Protein AF-A0A7S1TCD0-F1 (afdb_monomer)

Foldseek 3Di:
DDPPQFFDKAKWKFKFAPPDDDDPVLVVLVCVLCVPPPFKHKDKAFQDPCQLVDDPPDQQHRRPGIMMMMMMGGHDPVVVVVSLVSVCVSRVVGGQATDCVRDDPSDDLCRNRHPNLVVVVVVCCVPPVQPPPDDPNDSDDNPPDPPD

Mean predicted aligned error: 7.05 Å

Radius of gyration: 17.71 Å; Cα contacts (8 Å, |Δi|>4): 191; chains: 1; bounding box: 54×30×52 Å

Sequence (148 aa):
GAASNSNAVRWASTVLSYPQFPSLSYFQNIIDLCSQGNVVVCNWRRIGYTIPKFGAESSFAFRSSSNIMYISVRNQAATIANTMATFYNTQKVFTTGAYINYASDYTNKSLYWGSSYSQLAALKEQLDPNNFFINPLTLIDGSKNVDV

Organism: NCBI:txid31354

Secondary structure (DSSP, 8-state):
-------EEEEEEEEE--SSPPPHHHHHHHHH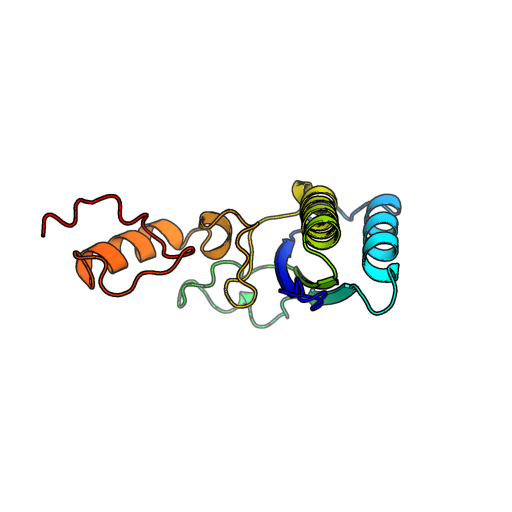HHTSGGGEEEEEEE--TTGGG--SSSS----SS-EEEEEEEEE-HHHHHHHHHHHHHHHTTTEEE--GGG--TTS-GGGGTGGGHHHHHHHHHHH-TT--S--TT-SS-S-S----

pLDDT: mean 83.69, std 14.04, range [36.06, 94.94]

Nearest PDB structures (foldseek):
  4co5-assembly1_A  TM=4.764E-01  e=1.727E-02  Azospirillum brasilense
  2xg8-assembly1_A-2  TM=4.678E-01  e=1.727E-02  Synechococcus elongatus PCC 7942 = FACHB-805
  3mhy-assembly1_C  TM=4.556E-01  e=6.159E-02  Azospirillum brasilense
  7p4v-assembly1_A  TM=4.274E-01  e=9.839E-02  Methanothermococcus thermolithotrophicus DSM 2095
  4mla-assembly1_A  TM=2.919E-01  e=2.871E-01  Zea mays

Structure (mmCIF, N/CA/C/O backbone):
data_AF-A0A7S1TCD0-F1
#
_entry.id   AF-A0A7S1TCD0-F1
#
loop_
_atom_site.group_PDB
_atom_site.id
_atom_si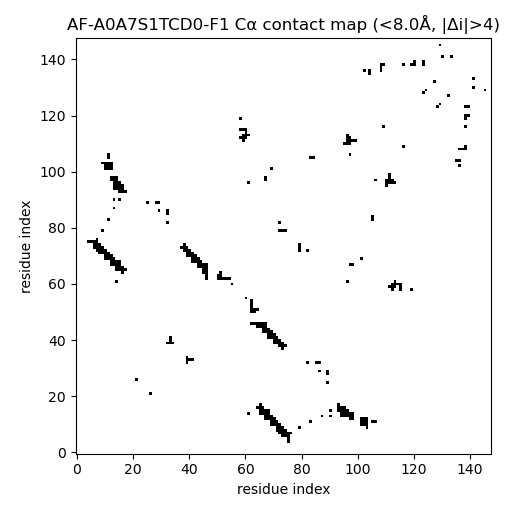te.type_symbol
_atom_site.label_atom_id
_atom_site.label_alt_id
_atom_site.label_comp_id
_atom_site.label_asym_id
_atom_site.label_entity_id
_atom_site.label_seq_id
_atom_site.pdbx_PDB_ins_code
_atom_site.Cartn_x
_atom_site.Cartn_y
_atom_site.Cartn_z
_atom_site.occupancy
_atom_site.B_iso_or_equiv
_atom_site.auth_seq_id
_atom_site.auth_comp_id
_atom_site.auth_asym_id
_atom_site.auth_atom_id
_atom_site.pdbx_PDB_model_num
ATOM 1 N N . GLY A 1 1 ? 32.478 -16.535 2.115 1.00 36.06 1 GLY A N 1
ATOM 2 C CA . GLY A 1 1 ? 31.261 -17.370 2.128 1.00 36.06 1 GLY A CA 1
ATOM 3 C C . GLY A 1 1 ? 30.250 -16.727 1.212 1.00 36.06 1 GLY A C 1
ATOM 4 O O . GLY A 1 1 ? 30.074 -15.523 1.318 1.00 36.06 1 GLY A O 1
ATOM 5 N N . ALA A 1 2 ? 29.707 -17.478 0.256 1.00 39.44 2 ALA A N 1
ATOM 6 C CA . ALA A 1 2 ? 28.903 -16.967 -0.852 1.00 39.44 2 ALA A CA 1
ATOM 7 C C . ALA A 1 2 ? 27.757 -16.055 -0.379 1.00 39.44 2 ALA A C 1
ATOM 9 O O . ALA A 1 2 ? 26.855 -16.504 0.326 1.00 39.44 2 ALA A O 1
ATOM 10 N N . ALA A 1 3 ? 27.784 -14.782 -0.787 1.00 45.00 3 ALA A N 1
ATOM 11 C CA . ALA A 1 3 ? 26.609 -13.926 -0.730 1.00 45.00 3 ALA A CA 1
ATOM 12 C C . ALA A 1 3 ? 25.550 -14.578 -1.621 1.00 45.00 3 ALA A C 1
ATOM 14 O O . ALA A 1 3 ? 25.739 -14.689 -2.834 1.00 45.00 3 ALA A O 1
ATOM 15 N N . SER A 1 4 ? 24.480 -15.103 -1.025 1.00 47.34 4 SER A N 1
ATOM 16 C CA . SER A 1 4 ? 23.419 -15.712 -1.812 1.00 47.34 4 SER A CA 1
ATOM 17 C C . SER A 1 4 ? 22.820 -14.625 -2.706 1.00 47.34 4 SER A C 1
ATOM 19 O O . SER A 1 4 ? 22.166 -13.709 -2.208 1.00 47.34 4 SER A O 1
ATOM 21 N N . ASN A 1 5 ? 23.025 -14.745 -4.016 1.00 50.94 5 ASN A N 1
ATOM 22 C CA . ASN A 1 5 ? 22.284 -14.053 -5.075 1.00 50.94 5 ASN A CA 1
ATOM 23 C C . ASN A 1 5 ? 20.823 -14.552 -5.118 1.00 50.94 5 ASN A C 1
ATOM 25 O O . ASN A 1 5 ? 20.291 -14.902 -6.170 1.00 50.94 5 ASN A O 1
ATOM 29 N N . SER A 1 6 ? 20.172 -14.681 -3.960 1.00 59.53 6 SER A N 1
ATOM 30 C CA . SER A 1 6 ? 18.781 -15.098 -3.894 1.00 59.53 6 SER A CA 1
ATOM 31 C C . SER A 1 6 ? 17.908 -13.886 -4.201 1.00 59.53 6 SER A C 1
ATOM 33 O O . SER A 1 6 ? 17.962 -12.860 -3.524 1.00 59.53 6 SER A O 1
ATOM 35 N N . ASN A 1 7 ? 17.118 -13.986 -5.271 1.00 77.81 7 ASN A N 1
ATOM 36 C CA . ASN A 1 7 ? 16.135 -12.962 -5.600 1.00 77.81 7 ASN A CA 1
ATOM 37 C C . ASN A 1 7 ? 15.118 -12.873 -4.456 1.00 77.81 7 ASN A C 1
ATOM 39 O O . ASN A 1 7 ? 14.310 -13.788 -4.264 1.00 77.81 7 ASN A O 1
ATOM 43 N N . ALA A 1 8 ? 15.159 -11.773 -3.707 1.00 85.12 8 ALA A N 1
ATOM 44 C CA . ALA A 1 8 ? 14.187 -11.490 -2.667 1.00 85.12 8 ALA A CA 1
ATOM 45 C C . ALA A 1 8 ? 12.832 -11.187 -3.310 1.00 85.12 8 ALA A C 1
ATOM 47 O O . ALA A 1 8 ? 12.769 -10.646 -4.411 1.00 85.12 8 ALA A O 1
ATOM 48 N N . VAL A 1 9 ? 11.746 -11.525 -2.616 1.00 89.50 9 VAL A N 1
ATOM 49 C CA . VAL A 1 9 ? 10.398 -11.089 -2.993 1.00 89.50 9 VAL A CA 1
ATOM 50 C C . VAL A 1 9 ? 9.951 -10.012 -2.015 1.00 89.50 9 VAL A C 1
ATOM 52 O O . VAL A 1 9 ? 10.094 -10.174 -0.798 1.00 89.50 9 VAL A O 1
ATOM 55 N N . ARG A 1 10 ? 9.422 -8.909 -2.540 1.00 92.06 10 ARG A N 1
ATOM 56 C CA . ARG A 1 10 ? 8.763 -7.862 -1.754 1.00 92.06 10 ARG A CA 1
ATOM 57 C C . ARG A 1 10 ? 7.400 -7.541 -2.332 1.00 92.06 10 ARG A C 1
ATOM 59 O O . ARG A 1 10 ? 7.193 -7.665 -3.537 1.00 92.06 10 ARG A O 1
ATOM 66 N N . TRP A 1 11 ? 6.503 -7.118 -1.453 1.00 92.75 11 TRP A N 1
ATOM 67 C CA . TRP A 1 11 ? 5.140 -6.729 -1.781 1.00 92.75 11 TRP A CA 1
ATOM 68 C C . TRP A 1 11 ? 4.935 -5.257 -1.444 1.00 92.75 11 TRP A C 1
ATOM 70 O O . TRP A 1 11 ? 5.592 -4.716 -0.551 1.00 92.75 11 TRP A O 1
ATOM 80 N N . ALA A 1 12 ? 4.033 -4.623 -2.177 1.00 92.06 12 ALA A N 1
ATOM 81 C CA . ALA A 1 12 ? 3.552 -3.282 -1.899 1.00 92.06 12 ALA A CA 1
ATOM 82 C C . ALA A 1 12 ? 2.113 -3.152 -2.381 1.00 92.06 12 ALA A C 1
ATOM 84 O O . ALA A 1 12 ? 1.700 -3.828 -3.327 1.00 92.06 12 ALA A O 1
ATOM 85 N N . SER A 1 13 ? 1.355 -2.262 -1.750 1.00 94.38 13 SER A N 1
ATOM 86 C CA . SER A 1 13 ? 0.018 -1.909 -2.210 1.00 94.38 13 SER A CA 1
ATOM 87 C C . SER A 1 13 ? -0.282 -0.436 -2.005 1.00 94.38 13 SER A C 1
ATOM 89 O O . SER A 1 13 ? 0.319 0.236 -1.169 1.00 94.38 13 SER A O 1
ATOM 91 N N . THR A 1 14 ? -1.248 0.051 -2.770 1.00 93.81 14 THR A N 1
ATOM 92 C CA . THR A 1 14 ? -1.886 1.341 -2.547 1.00 93.81 14 THR A CA 1
ATOM 93 C C . THR A 1 14 ? -3.374 1.236 -2.842 1.00 93.81 14 THR A C 1
ATOM 95 O O . THR A 1 14 ? -3.822 0.465 -3.698 1.00 93.81 14 THR A O 1
ATOM 98 N N . VAL A 1 15 ? -4.140 2.009 -2.086 1.00 93.50 15 VAL A N 1
ATOM 99 C CA . VAL A 1 15 ? -5.550 2.263 -2.320 1.00 93.50 15 VAL A CA 1
ATOM 10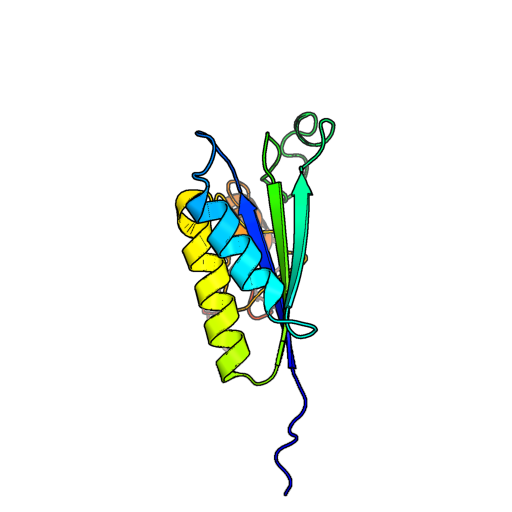0 C C . VAL A 1 15 ? -5.662 3.571 -3.088 1.00 93.50 15 VAL A C 1
ATOM 102 O O . VAL A 1 15 ? -5.254 4.628 -2.609 1.00 93.50 15 VAL A O 1
ATOM 105 N N . LEU A 1 16 ? -6.248 3.504 -4.274 1.00 92.44 16 LEU A N 1
ATOM 106 C CA . LEU A 1 16 ? -6.334 4.595 -5.230 1.00 92.44 16 LEU A CA 1
ATOM 107 C C . LEU A 1 16 ? -7.760 5.121 -5.304 1.00 92.44 16 LEU A C 1
ATOM 109 O O . LEU A 1 16 ? -8.706 4.340 -5.411 1.00 92.44 16 LEU A O 1
ATOM 113 N N . SER A 1 17 ? -7.903 6.440 -5.315 1.00 90.38 17 SER A N 1
ATOM 114 C CA . SER A 1 17 ? -9.150 7.122 -5.649 1.00 90.38 17 SER A CA 1
ATOM 115 C C . SER A 1 17 ? -8.904 8.082 -6.806 1.00 90.38 17 SER A C 1
ATOM 117 O O . SER A 1 17 ? -7.909 8.805 -6.824 1.00 90.38 17 SER A O 1
ATOM 119 N N . TYR A 1 18 ? -9.816 8.082 -7.775 1.00 87.94 18 TYR A N 1
ATOM 120 C CA . TYR A 1 18 ? -9.721 8.889 -8.988 1.00 87.94 18 TYR A CA 1
ATOM 121 C C . TYR A 1 18 ? -10.829 9.943 -8.990 1.00 87.94 18 TYR A C 1
ATOM 123 O O . TYR A 1 18 ? -11.873 9.721 -9.603 1.00 87.94 18 TYR A O 1
ATOM 131 N N . PRO A 1 19 ? -10.639 11.086 -8.300 1.00 85.00 19 PRO A N 1
ATOM 132 C CA . PRO A 1 19 ? -11.604 12.188 -8.352 1.00 85.00 19 PRO A CA 1
ATOM 133 C C . PRO A 1 19 ? -11.718 12.774 -9.768 1.00 85.00 19 PRO A C 1
ATOM 135 O O . PRO A 1 19 ? -12.754 13.309 -10.144 1.00 85.00 19 PRO A O 1
ATOM 138 N N . GLN A 1 20 ? -10.655 12.623 -10.559 1.00 86.25 20 GLN A N 1
ATOM 139 C CA . GLN A 1 20 ? -10.595 12.887 -11.988 1.00 86.25 20 GLN A CA 1
ATOM 140 C C . GLN A 1 20 ? -9.967 11.678 -12.682 1.00 86.25 20 GLN A C 1
ATOM 142 O O . GLN A 1 20 ? -9.113 11.001 -12.099 1.00 86.25 20 GLN A O 1
ATOM 147 N N . PHE A 1 21 ? -10.392 11.401 -13.914 1.00 87.00 21 PHE A N 1
ATOM 148 C CA . PHE A 1 21 ? -9.839 10.290 -14.682 1.00 87.00 21 PHE A CA 1
ATOM 149 C C . PHE A 1 21 ? -8.338 10.529 -14.937 1.00 87.00 21 PHE A C 1
ATOM 151 O O . PHE A 1 21 ? -7.980 11.626 -15.378 1.00 87.00 21 PHE A O 1
ATOM 158 N N . PRO A 1 22 ? -7.447 9.561 -14.652 1.00 90.81 22 PRO A N 1
ATOM 159 C CA . PRO A 1 22 ? -6.017 9.749 -14.871 1.00 90.81 22 PRO A CA 1
ATOM 160 C C . PRO A 1 22 ? -5.667 9.986 -16.341 1.00 90.81 22 PRO A C 1
ATOM 162 O O . PRO A 1 22 ? -6.352 9.514 -17.248 1.00 90.81 22 PRO A O 1
ATOM 165 N N . SER A 1 23 ? -4.559 10.686 -16.581 1.00 94.00 23 SER A N 1
ATOM 166 C CA . SER A 1 23 ? -4.046 10.896 -17.935 1.00 94.00 23 SER A CA 1
ATOM 167 C C . SER A 1 23 ? -3.601 9.582 -18.583 1.00 94.00 23 SER A C 1
ATOM 169 O O . SER A 1 23 ? -3.234 8.620 -17.907 1.00 94.00 23 SER A O 1
ATOM 171 N N . LEU A 1 24 ? -3.523 9.566 -19.916 1.00 94.94 24 LEU A N 1
ATOM 172 C CA . LEU A 1 24 ? -2.928 8.443 -20.646 1.00 94.94 24 LEU A CA 1
ATOM 173 C C . LEU A 1 24 ? -1.482 8.169 -20.196 1.00 94.94 24 LEU A C 1
ATOM 175 O O . LEU A 1 24 ? -1.100 7.016 -20.020 1.00 94.94 24 LEU A O 1
ATOM 179 N N . SER A 1 25 ? -0.699 9.222 -19.938 1.00 94.44 25 SER A N 1
ATOM 180 C CA . SER A 1 25 ? 0.681 9.097 -19.453 1.00 94.44 25 SER A CA 1
ATOM 181 C C . SER A 1 25 ? 0.781 8.398 -18.095 1.00 94.44 25 SER A C 1
ATOM 183 O O . SER A 1 25 ? 1.724 7.648 -17.865 1.00 94.44 25 SER A O 1
ATOM 185 N N . TYR A 1 26 ? -0.202 8.578 -17.208 1.00 93.19 26 TYR A N 1
ATOM 186 C CA . TYR A 1 26 ? -0.253 7.849 -15.943 1.00 93.19 26 TYR A CA 1
ATOM 187 C C . TYR A 1 26 ? -0.410 6.342 -16.170 1.00 93.19 26 TYR A C 1
ATOM 189 O O . TYR A 1 26 ? 0.332 5.551 -15.588 1.00 93.19 26 TYR A O 1
ATOM 197 N N . PHE A 1 27 ? -1.337 5.940 -17.045 1.00 92.31 27 PHE A N 1
ATOM 198 C CA . PHE A 1 27 ? -1.527 4.528 -17.373 1.00 92.31 27 PHE A CA 1
ATOM 199 C C . PHE A 1 27 ? -0.307 3.939 -18.082 1.00 92.31 27 PHE A C 1
ATOM 201 O O . PHE A 1 27 ? 0.078 2.817 -17.765 1.00 92.31 27 PHE A O 1
ATOM 208 N N . GLN A 1 28 ? 0.344 4.701 -18.967 1.00 94.56 28 GLN A N 1
ATOM 209 C CA . GLN A 1 28 ? 1.581 4.263 -19.611 1.00 94.56 28 GLN A CA 1
ATOM 210 C C . GLN A 1 28 ? 2.688 4.001 -18.582 1.00 94.56 28 GLN A C 1
ATOM 212 O O . GLN A 1 28 ? 3.277 2.928 -18.597 1.00 94.56 28 GLN A O 1
ATOM 217 N N . ASN A 1 29 ? 2.886 4.897 -17.610 1.00 93.19 29 ASN A N 1
ATOM 218 C CA . ASN A 1 29 ? 3.870 4.694 -16.540 1.00 93.19 29 ASN A CA 1
ATOM 219 C C . ASN A 1 29 ? 3.588 3.430 -15.706 1.00 93.19 29 ASN A C 1
ATOM 221 O O . ASN A 1 29 ? 4.517 2.770 -15.238 1.00 93.19 29 ASN A O 1
ATOM 225 N N . ILE A 1 30 ? 2.311 3.083 -15.503 1.00 92.38 30 ILE A N 1
ATOM 226 C CA . ILE A 1 30 ? 1.925 1.828 -14.844 1.00 92.38 30 ILE A CA 1
ATOM 227 C C . ILE A 1 30 ? 2.257 0.630 -15.735 1.00 92.38 30 ILE A C 1
ATOM 229 O O . ILE A 1 30 ? 2.845 -0.334 -15.253 1.00 92.38 30 ILE A O 1
ATOM 233 N N . ILE A 1 31 ? 1.912 0.682 -17.021 1.00 92.44 31 ILE A N 1
ATOM 234 C CA . ILE A 1 31 ? 2.219 -0.390 -17.974 1.00 92.44 31 ILE A CA 1
ATOM 235 C C . ILE A 1 31 ? 3.730 -0.619 -18.037 1.00 92.44 31 ILE A C 1
ATOM 237 O O . ILE A 1 31 ? 4.161 -1.764 -17.930 1.00 92.44 31 ILE A O 1
ATOM 241 N N . ASP A 1 32 ? 4.530 0.440 -18.119 1.00 92.50 32 ASP A N 1
ATOM 242 C CA . ASP A 1 32 ? 5.991 0.360 -18.192 1.00 92.50 32 ASP A CA 1
ATOM 243 C C . ASP A 1 32 ? 6.581 -0.272 -16.923 1.00 92.50 32 ASP A C 1
ATOM 245 O O . ASP A 1 32 ? 7.446 -1.147 -17.000 1.00 92.50 32 ASP A O 1
ATOM 249 N N . LEU A 1 33 ? 6.064 0.100 -15.745 1.00 91.44 33 LEU A N 1
ATOM 250 C CA . LEU A 1 33 ? 6.434 -0.520 -14.470 1.00 91.44 33 LEU A CA 1
ATOM 251 C C . LEU A 1 33 ? 6.118 -2.023 -14.453 1.00 91.44 33 LEU A C 1
ATOM 253 O O . LEU A 1 33 ? 6.936 -2.831 -14.015 1.00 91.44 33 LEU A O 1
ATOM 257 N N . CYS A 1 34 ? 4.930 -2.396 -14.922 1.00 90.19 34 CYS A N 1
ATOM 258 C CA . CYS A 1 34 ? 4.436 -3.770 -14.895 1.00 90.19 34 CYS A CA 1
ATOM 259 C C . CYS A 1 34 ? 5.000 -4.640 -16.027 1.00 90.19 34 CYS A C 1
ATOM 261 O O . CYS A 1 34 ? 4.905 -5.861 -15.960 1.00 90.19 34 CYS A O 1
ATOM 263 N N . SER A 1 35 ? 5.609 -4.027 -17.044 1.00 90.38 35 SER A N 1
ATOM 264 C CA . SER A 1 35 ? 6.187 -4.710 -18.206 1.00 90.38 35 SER A CA 1
ATOM 265 C C . SER A 1 35 ? 7.653 -5.103 -18.008 1.00 90.38 35 SER A C 1
ATOM 267 O O . SER A 1 35 ? 8.282 -5.605 -18.937 1.00 90.38 35 SER A O 1
ATOM 269 N N . GLN A 1 36 ? 8.209 -4.949 -16.800 1.00 83.88 36 GLN A N 1
ATOM 270 C CA . GLN A 1 36 ? 9.589 -5.333 -16.457 1.00 83.88 36 GLN A CA 1
ATOM 271 C C . GLN A 1 36 ? 9.819 -6.870 -16.404 1.00 83.88 36 GLN A C 1
ATOM 273 O O . GLN A 1 36 ? 10.678 -7.359 -15.670 1.00 83.88 36 GLN A O 1
ATOM 278 N N . GLY A 1 37 ? 9.071 -7.656 -17.188 1.00 69.31 37 GLY A N 1
ATOM 279 C CA . GLY A 1 37 ? 9.173 -9.116 -17.291 1.00 69.31 37 GLY A CA 1
ATOM 280 C C . GLY A 1 37 ? 8.725 -9.868 -16.031 1.00 69.31 37 GLY A C 1
ATOM 281 O O . GLY A 1 37 ? 7.970 -9.354 -15.213 1.00 69.31 37 GLY A O 1
ATOM 282 N N . ASN A 1 38 ? 9.239 -11.090 -15.830 1.00 68.69 38 ASN A N 1
ATOM 283 C CA . ASN A 1 38 ? 8.913 -11.972 -14.686 1.00 68.69 38 ASN A CA 1
ATOM 284 C C . ASN A 1 38 ? 9.386 -11.443 -13.310 1.00 68.69 38 ASN A C 1
ATOM 286 O O . ASN A 1 38 ? 9.328 -12.155 -12.305 1.00 68.69 38 ASN A O 1
ATOM 290 N N . VAL A 1 39 ? 9.903 -10.216 -13.272 1.00 82.94 39 VAL A N 1
ATOM 291 C CA . VAL A 1 39 ? 10.412 -9.537 -12.082 1.00 82.94 39 VAL A CA 1
ATOM 292 C C . VAL A 1 39 ? 9.287 -8.841 -11.326 1.00 82.94 39 VAL A C 1
ATOM 294 O O . VAL A 1 39 ? 9.330 -8.818 -10.099 1.00 82.94 39 VAL A O 1
ATOM 297 N N . VAL A 1 40 ? 8.299 -8.281 -12.031 1.00 89.31 40 VAL A N 1
ATOM 298 C CA . VAL A 1 40 ? 7.230 -7.469 -11.438 1.00 89.31 40 VAL A CA 1
ATOM 299 C C . VAL A 1 40 ? 5.883 -8.069 -11.803 1.00 89.31 40 VAL A C 1
ATOM 301 O O . VAL A 1 40 ? 5.556 -8.215 -12.975 1.00 89.31 40 VAL A O 1
ATOM 304 N N . VAL A 1 41 ? 5.072 -8.386 -10.798 1.00 90.94 41 VAL A N 1
ATOM 305 C CA . VAL A 1 41 ? 3.677 -8.781 -11.005 1.00 90.94 41 VAL A CA 1
ATOM 306 C C . VAL A 1 41 ? 2.788 -7.688 -10.452 1.00 90.94 41 VAL A C 1
ATOM 308 O O . VAL A 1 41 ? 2.743 -7.484 -9.242 1.00 90.94 41 VAL A O 1
ATOM 311 N N . CYS A 1 42 ? 2.049 -7.020 -11.330 1.00 92.50 42 CYS A N 1
ATOM 312 C CA . CYS A 1 42 ? 1.043 -6.041 -10.949 1.00 92.50 42 CYS A CA 1
ATOM 313 C C . CYS A 1 42 ? -0.353 -6.645 -10.957 1.00 92.50 42 CYS A C 1
ATOM 315 O O . CYS A 1 42 ? -0.720 -7.394 -11.858 1.00 92.50 42 CYS A O 1
ATOM 317 N N . ASN A 1 43 ? -1.161 -6.260 -9.978 1.00 91.88 43 ASN A N 1
ATOM 318 C CA . ASN A 1 43 ? -2.584 -6.540 -9.962 1.00 91.88 43 ASN A CA 1
ATOM 319 C C . ASN A 1 43 ? -3.343 -5.269 -9.623 1.00 91.88 43 ASN A C 1
ATOM 321 O O . ASN A 1 43 ? -3.004 -4.563 -8.675 1.00 91.88 43 ASN A O 1
ATOM 325 N N . TRP A 1 44 ? -4.414 -5.035 -10.367 1.00 91.50 44 TRP A N 1
ATOM 326 C CA . TRP A 1 44 ? -5.330 -3.935 -10.140 1.00 91.50 44 TRP A CA 1
ATOM 327 C C . TRP A 1 44 ? -6.710 -4.513 -9.877 1.00 91.50 44 TRP A C 1
ATOM 329 O O . TRP A 1 44 ? -7.278 -5.216 -10.712 1.00 91.50 44 TRP A O 1
ATOM 339 N N . ARG A 1 45 ? -7.262 -4.225 -8.700 1.00 89.06 45 ARG A N 1
ATOM 340 C CA . ARG A 1 45 ? -8.604 -4.652 -8.316 1.00 89.06 45 ARG A CA 1
ATOM 341 C C . ARG A 1 45 ? -9.471 -3.450 -8.013 1.00 89.06 45 ARG A C 1
ATOM 343 O O . ARG A 1 45 ? -9.126 -2.619 -7.180 1.00 89.06 45 ARG A O 1
ATOM 350 N N . ARG A 1 46 ? -10.637 -3.390 -8.642 1.00 86.88 46 ARG A N 1
ATOM 351 C CA . ARG A 1 46 ? -11.688 -2.475 -8.211 1.00 86.88 46 ARG A CA 1
ATOM 352 C C . ARG A 1 46 ? -12.294 -3.005 -6.915 1.00 86.88 46 ARG A C 1
ATOM 354 O O . ARG A 1 46 ? -12.672 -4.176 -6.855 1.00 86.88 46 ARG A O 1
ATOM 361 N N . ILE A 1 47 ? -12.414 -2.159 -5.896 1.00 81.12 47 ILE A N 1
ATOM 362 C CA . ILE A 1 47 ? -13.207 -2.492 -4.714 1.00 81.12 47 ILE A CA 1
ATOM 363 C C . ILE A 1 47 ? -14.678 -2.511 -5.159 1.00 81.12 47 ILE A C 1
ATOM 365 O O . ILE A 1 47 ? -15.227 -1.499 -5.595 1.00 81.12 47 ILE A O 1
ATOM 369 N N . GLY A 1 48 ? -15.273 -3.707 -5.178 1.00 68.94 48 GLY A N 1
ATOM 370 C CA . GLY A 1 48 ? -16.586 -3.956 -5.778 1.00 68.94 48 GLY A CA 1
ATOM 371 C C . GLY A 1 48 ? -17.745 -3.252 -5.064 1.00 68.94 48 GLY A C 1
ATOM 372 O O . GLY A 1 48 ? -17.618 -2.797 -3.932 1.00 68.94 48 GLY A O 1
ATOM 373 N N . TYR A 1 49 ? -18.912 -3.228 -5.715 1.00 68.50 49 TYR A N 1
ATOM 374 C CA . TYR A 1 49 ? -20.115 -2.481 -5.306 1.00 68.50 49 TYR A CA 1
ATOM 375 C C . TYR A 1 49 ? -20.705 -2.845 -3.932 1.00 68.50 49 TYR A C 1
ATOM 377 O O . TYR A 1 49 ? -21.529 -2.100 -3.404 1.00 68.50 49 TYR A O 1
ATOM 385 N N . THR A 1 50 ? -20.314 -3.979 -3.351 1.00 76.44 50 THR A N 1
ATOM 386 C CA . THR A 1 50 ? -20.786 -4.408 -2.026 1.00 76.44 50 THR A CA 1
ATOM 387 C C . THR A 1 50 ? -19.965 -3.796 -0.897 1.00 76.44 50 THR A C 1
ATOM 389 O O . THR A 1 50 ? -20.519 -3.521 0.159 1.00 76.44 50 THR A O 1
ATOM 392 N N . ILE A 1 51 ? -18.670 -3.535 -1.107 1.00 78.81 51 ILE A N 1
ATOM 393 C CA . ILE A 1 51 ? -17.802 -3.002 -0.047 1.00 78.81 51 ILE A CA 1
ATOM 394 C C . ILE A 1 51 ? -18.259 -1.622 0.462 1.00 78.81 51 ILE A C 1
ATOM 396 O O . ILE A 1 51 ? -18.274 -1.442 1.679 1.00 78.81 51 ILE A O 1
ATOM 400 N N . PRO A 1 52 ? -18.721 -0.688 -0.396 1.00 77.62 52 PRO A N 1
ATOM 401 C CA . PRO A 1 52 ? -19.283 0.583 0.057 1.00 77.62 52 PRO A CA 1
ATOM 402 C C . PRO A 1 52 ? -20.519 0.460 0.959 1.00 77.62 52 PRO A C 1
ATOM 404 O O . PRO A 1 52 ? -20.901 1.447 1.576 1.00 77.62 52 PRO A O 1
ATOM 407 N N . LYS A 1 53 ? -21.175 -0.710 1.008 1.00 80.81 53 LYS A N 1
ATOM 408 C CA . LYS A 1 53 ? -22.358 -0.943 1.852 1.00 80.81 53 LYS A CA 1
ATOM 409 C C . LYS A 1 53 ? -22.000 -1.275 3.301 1.00 80.81 53 LYS A C 1
ATOM 411 O O . LYS A 1 53 ? -22.883 -1.221 4.148 1.00 80.81 53 LYS A O 1
ATOM 416 N N . PHE A 1 54 ? -20.745 -1.634 3.575 1.00 79.94 54 PHE A N 1
ATOM 417 C CA . PHE A 1 54 ? -20.247 -1.805 4.938 1.00 79.94 54 PHE A CA 1
ATOM 418 C C . PHE A 1 54 ? -19.774 -0.451 5.468 1.00 79.94 54 PHE A C 1
ATOM 420 O O . PHE A 1 54 ? -19.030 0.262 4.788 1.00 79.94 54 PHE A O 1
ATOM 427 N N . GLY A 1 55 ? -20.203 -0.099 6.674 1.00 75.00 55 GLY A N 1
ATOM 428 C CA . GLY A 1 55 ? -19.701 1.048 7.412 1.00 75.00 55 GLY A CA 1
ATOM 429 C C . GLY A 1 55 ? -18.336 0.787 8.063 1.00 75.00 55 GLY A C 1
ATOM 430 O O . GLY A 1 55 ? -17.419 0.168 7.503 1.00 75.00 55 GLY A O 1
ATOM 431 N N . ALA A 1 56 ? -18.177 1.318 9.274 1.00 78.38 56 ALA A N 1
ATOM 432 C CA . ALA A 1 56 ? -16.940 1.251 10.049 1.00 78.38 56 ALA A CA 1
ATOM 433 C C . ALA A 1 56 ? -16.826 -0.029 10.905 1.00 78.38 56 ALA A C 1
ATOM 435 O O . ALA A 1 56 ? -16.180 -0.020 11.946 1.00 78.38 56 ALA A O 1
ATOM 436 N N . GLU A 1 57 ? -17.433 -1.146 10.493 1.00 83.00 57 GLU A N 1
ATOM 437 C CA . GLU A 1 57 ? -17.479 -2.377 11.302 1.00 83.00 57 GLU A CA 1
ATOM 438 C C . GLU A 1 57 ? -16.139 -3.138 11.342 1.00 83.00 57 GLU A C 1
ATOM 440 O O . GLU A 1 57 ? -16.027 -4.171 11.997 1.00 83.00 57 GLU A O 1
ATOM 445 N N . SER A 1 58 ? -15.109 -2.664 10.634 1.00 87.81 58 SER A N 1
ATOM 446 C CA . SER A 1 58 ? -13.768 -3.259 10.638 1.00 87.81 58 SER A CA 1
ATOM 447 C C . SER A 1 58 ? -12.680 -2.193 10.536 1.00 87.81 58 SER A C 1
ATOM 449 O O . SER A 1 58 ? -12.947 -1.081 10.090 1.00 87.81 58 SER A O 1
ATOM 451 N N . SER A 1 59 ? -11.433 -2.576 10.814 1.00 88.75 59 SER A N 1
ATOM 452 C CA . SER A 1 59 ? -10.241 -1.723 10.669 1.00 88.75 59 SER A CA 1
ATOM 453 C C . SER A 1 59 ? -9.933 -1.276 9.233 1.00 88.75 59 SER A C 1
ATOM 455 O O . SER A 1 59 ? -9.135 -0.362 9.036 1.00 88.75 59 SER A O 1
ATOM 457 N N . PHE A 1 60 ? -10.534 -1.907 8.220 1.00 89.44 60 PHE A N 1
ATOM 458 C CA . PHE A 1 60 ? -10.364 -1.507 6.827 1.00 89.44 60 PHE A CA 1
ATOM 459 C C . PHE A 1 60 ? -11.209 -0.267 6.500 1.00 89.44 60 PHE A C 1
ATOM 461 O O . PHE A 1 60 ? -12.411 -0.372 6.251 1.00 89.44 60 PHE A O 1
ATOM 468 N N . ALA A 1 61 ? -10.561 0.900 6.464 1.00 88.19 61 ALA A N 1
ATOM 469 C CA . ALA A 1 61 ? -11.216 2.199 6.285 1.00 88.19 61 ALA A CA 1
ATOM 470 C C . ALA A 1 61 ? -11.644 2.516 4.834 1.00 88.19 61 ALA A C 1
ATOM 472 O O . ALA A 1 61 ? -12.432 3.431 4.599 1.00 88.19 61 ALA A O 1
ATOM 473 N N . PHE A 1 62 ? -11.143 1.782 3.837 1.00 88.25 62 PHE A N 1
ATOM 474 C CA . PHE A 1 62 ? -11.271 2.162 2.425 1.00 88.25 62 PHE A CA 1
ATOM 475 C C . PHE A 1 62 ? -12.486 1.523 1.746 1.00 88.25 62 PHE A C 1
ATOM 477 O O . PHE A 1 62 ? -12.381 0.519 1.042 1.00 88.25 62 PHE A O 1
ATOM 484 N N . ARG A 1 63 ? -13.670 2.095 1.982 1.00 81.31 63 ARG A N 1
ATOM 485 C CA . ARG A 1 63 ? -14.948 1.489 1.571 1.00 81.31 63 ARG A CA 1
ATOM 486 C C . ARG A 1 63 ? -15.459 1.914 0.195 1.00 81.31 63 ARG A C 1
ATOM 488 O O . ARG A 1 63 ? -16.005 1.083 -0.527 1.00 81.31 63 ARG A O 1
ATOM 495 N N . SER A 1 64 ? -15.331 3.190 -0.164 1.00 74.56 64 SER A N 1
ATOM 496 C CA . SER A 1 64 ? -16.001 3.788 -1.326 1.00 74.56 64 SER A CA 1
ATOM 497 C C . SER A 1 64 ? -15.069 3.963 -2.526 1.00 74.56 64 SER A C 1
ATOM 499 O O . SER A 1 64 ? -13.947 4.422 -2.373 1.00 74.56 64 SER A O 1
ATOM 501 N N . SER A 1 65 ? -15.555 3.611 -3.727 1.00 64.69 65 SER A N 1
ATOM 502 C CA . SER A 1 65 ? -14.990 3.925 -5.061 1.00 64.69 65 SER A CA 1
ATOM 503 C C . SER A 1 65 ? -13.468 3.826 -5.234 1.00 64.69 65 SER A C 1
ATOM 505 O O . SER A 1 65 ? -12.893 4.469 -6.112 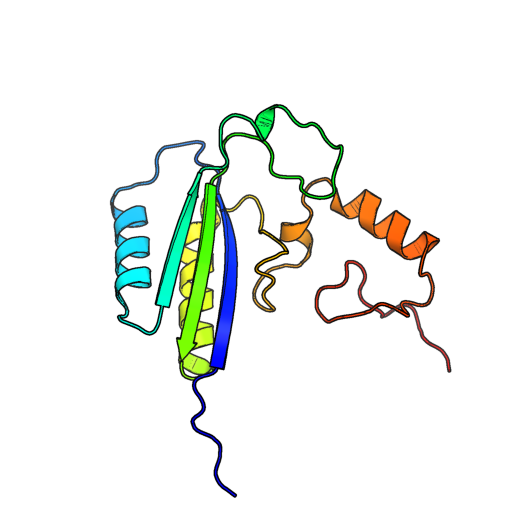1.00 64.69 65 SER A O 1
ATOM 507 N N . SER A 1 66 ? -12.818 2.991 -4.434 1.00 72.19 66 SER A N 1
ATOM 508 C CA . SER A 1 66 ? -11.377 2.833 -4.455 1.00 72.19 66 SER A CA 1
ATOM 509 C C . SER A 1 66 ? -10.958 1.658 -5.331 1.00 72.19 66 SER A C 1
ATOM 511 O O . SER A 1 66 ? -11.689 0.690 -5.555 1.00 72.19 66 SER A O 1
ATOM 513 N N . ASN A 1 67 ? -9.736 1.733 -5.826 1.00 89.69 67 ASN A N 1
ATOM 514 C CA . ASN A 1 67 ? -9.041 0.613 -6.428 1.00 89.69 67 ASN A CA 1
ATOM 515 C C . ASN A 1 67 ? -7.914 0.196 -5.495 1.00 89.69 67 ASN A C 1
ATOM 517 O O . ASN A 1 67 ? -7.326 1.037 -4.830 1.00 89.69 67 ASN A O 1
ATOM 521 N N . ILE A 1 68 ? -7.599 -1.088 -5.449 1.00 91.69 68 ILE A N 1
ATOM 522 C CA . ILE A 1 68 ? -6.383 -1.580 -4.816 1.00 91.69 68 ILE A CA 1
ATOM 523 C C . ILE A 1 68 ? -5.458 -1.992 -5.944 1.00 91.69 68 ILE A C 1
ATOM 525 O O . ILE A 1 68 ? -5.773 -2.917 -6.697 1.00 91.69 68 ILE A O 1
ATOM 529 N N . MET A 1 69 ? -4.319 -1.321 -6.042 1.00 93.75 69 MET A N 1
ATOM 530 C CA . MET A 1 69 ? -3.207 -1.815 -6.835 1.00 93.75 69 MET A CA 1
ATOM 531 C C . MET A 1 69 ? -2.187 -2.430 -5.887 1.00 93.75 69 MET A C 1
ATOM 533 O O . MET A 1 69 ? -1.826 -1.827 -4.876 1.00 93.75 69 MET A O 1
ATOM 537 N N . TYR A 1 70 ? -1.727 -3.635 -6.197 1.00 93.44 70 TYR A N 1
ATOM 538 C CA . TYR A 1 70 ? -0.619 -4.258 -5.488 1.00 93.44 70 TYR A CA 1
ATOM 539 C C . TYR A 1 70 ? 0.388 -4.826 -6.471 1.00 93.44 70 TYR A C 1
ATOM 541 O O . TYR A 1 70 ? 0.035 -5.253 -7.574 1.00 93.44 70 TYR A O 1
ATOM 549 N N . ILE A 1 71 ? 1.646 -4.824 -6.047 1.00 93.94 71 ILE A N 1
ATOM 550 C CA . ILE A 1 71 ? 2.750 -5.390 -6.806 1.00 93.94 71 ILE A CA 1
ATOM 551 C C . ILE A 1 71 ? 3.517 -6.402 -5.969 1.00 93.94 71 ILE A C 1
ATOM 553 O O . ILE A 1 71 ? 3.611 -6.271 -4.745 1.00 93.94 71 ILE A O 1
ATOM 557 N N . SER A 1 72 ? 4.098 -7.389 -6.641 1.00 93.12 72 SER A N 1
ATOM 558 C CA . SER A 1 72 ? 5.228 -8.145 -6.115 1.00 93.12 72 SER A CA 1
ATOM 559 C C . SER A 1 72 ? 6.441 -7.950 -7.006 1.00 93.12 72 SER A C 1
ATOM 561 O O . SER A 1 72 ? 6.324 -7.912 -8.229 1.00 93.12 72 SER A O 1
ATOM 563 N N . VAL A 1 73 ? 7.607 -7.804 -6.381 1.00 92.94 73 VAL A N 1
ATOM 564 C CA . VAL A 1 73 ? 8.883 -7.630 -7.075 1.00 92.94 73 VAL A CA 1
ATOM 565 C C . VAL A 1 73 ? 9.830 -8.726 -6.619 1.00 92.94 73 VAL A C 1
ATOM 567 O O . VAL A 1 73 ? 10.078 -8.859 -5.419 1.00 92.94 73 VAL A O 1
ATOM 570 N N . ARG A 1 74 ? 10.351 -9.509 -7.566 1.00 91.94 74 ARG A N 1
ATOM 571 C CA . ARG A 1 74 ? 11.343 -10.564 -7.343 1.00 91.94 74 ARG A CA 1
ATOM 572 C C . ARG A 1 74 ? 12.671 -10.172 -7.990 1.00 91.94 74 ARG A C 1
ATOM 574 O O . ARG A 1 74 ? 12.852 -10.397 -9.183 1.00 91.94 74 ARG A O 1
ATOM 581 N N . ASN A 1 75 ? 13.595 -9.591 -7.223 1.00 90.88 75 ASN A N 1
ATOM 582 C CA . ASN A 1 75 ? 14.896 -9.148 -7.744 1.00 90.88 75 ASN A CA 1
ATOM 583 C C . ASN A 1 75 ? 15.957 -8.974 -6.634 1.00 90.88 75 ASN A C 1
ATOM 585 O O . ASN A 1 75 ? 15.738 -9.328 -5.475 1.00 90.88 75 ASN A O 1
ATOM 589 N N . GLN A 1 76 ? 17.110 -8.409 -6.990 1.00 90.19 76 GLN A N 1
ATOM 590 C CA . GLN A 1 76 ? 18.107 -7.873 -6.073 1.00 90.19 76 GLN A CA 1
ATOM 591 C C . GLN A 1 76 ? 17.571 -6.643 -5.325 1.00 90.19 76 GLN A C 1
ATOM 593 O O . GLN A 1 76 ? 16.721 -5.904 -5.827 1.00 90.19 76 GLN A O 1
ATOM 598 N N . ALA A 1 77 ? 18.106 -6.399 -4.126 1.00 87.94 77 ALA A N 1
ATOM 599 C CA . ALA A 1 77 ? 17.618 -5.366 -3.212 1.00 87.94 77 ALA A CA 1
ATOM 600 C C . ALA A 1 77 ? 17.586 -3.953 -3.825 1.00 87.94 77 ALA A C 1
ATOM 602 O O . ALA A 1 77 ? 16.605 -3.236 -3.643 1.00 87.94 77 ALA A O 1
ATOM 603 N N . ALA A 1 78 ? 18.615 -3.568 -4.588 1.00 88.75 78 ALA A N 1
ATOM 604 C CA . ALA A 1 78 ? 18.676 -2.252 -5.229 1.00 88.75 78 ALA A CA 1
ATOM 605 C C . ALA A 1 78 ? 17.557 -2.064 -6.268 1.00 88.75 78 ALA A C 1
ATOM 607 O O . ALA A 1 78 ? 16.872 -1.043 -6.273 1.00 88.75 78 ALA A O 1
ATOM 608 N N . THR A 1 79 ? 17.320 -3.075 -7.109 1.00 89.56 79 THR A N 1
ATOM 609 C CA . THR A 1 79 ? 16.232 -3.044 -8.092 1.00 89.56 79 THR A CA 1
ATOM 610 C C . THR A 1 79 ? 14.875 -3.018 -7.407 1.00 89.56 79 THR A C 1
ATOM 612 O O . THR A 1 79 ? 14.033 -2.216 -7.786 1.00 89.56 79 THR A O 1
ATOM 615 N N . ILE A 1 80 ? 14.678 -3.821 -6.356 1.00 90.94 80 ILE A N 1
ATOM 616 C CA . ILE A 1 80 ? 13.451 -3.786 -5.552 1.00 90.94 80 ILE A CA 1
ATOM 617 C C . ILE A 1 80 ? 13.193 -2.378 -5.019 1.00 90.94 80 ILE A C 1
ATOM 619 O O . ILE A 1 80 ? 12.097 -1.859 -5.211 1.00 90.94 80 ILE A O 1
ATOM 623 N N . ALA A 1 81 ? 14.183 -1.750 -4.381 1.00 90.31 81 ALA A N 1
ATOM 624 C CA . ALA A 1 81 ? 14.025 -0.416 -3.810 1.00 90.31 81 ALA A CA 1
ATOM 625 C C . ALA A 1 81 ? 13.621 0.614 -4.878 1.00 90.31 81 ALA A C 1
ATOM 627 O O . ALA A 1 81 ? 12.676 1.376 -4.670 1.00 90.31 81 ALA A O 1
ATOM 628 N N . ASN A 1 82 ? 14.269 0.578 -6.047 1.00 91.56 82 ASN A N 1
ATOM 629 C CA . ASN A 1 82 ? 13.939 1.455 -7.168 1.00 91.56 82 ASN A CA 1
ATOM 630 C C . ASN A 1 82 ? 12.522 1.197 -7.699 1.00 91.56 82 ASN A C 1
ATOM 632 O O . ASN A 1 82 ? 11.746 2.138 -7.844 1.00 91.56 82 ASN A O 1
ATOM 636 N N . THR A 1 83 ? 12.145 -0.064 -7.929 1.00 92.25 83 THR A N 1
ATOM 637 C CA . THR A 1 83 ? 10.804 -0.433 -8.406 1.00 92.25 83 THR A CA 1
ATOM 638 C C . THR A 1 83 ? 9.718 -0.022 -7.408 1.00 92.25 83 THR A C 1
ATOM 640 O O . THR A 1 83 ? 8.689 0.513 -7.819 1.00 92.25 83 THR A O 1
ATOM 643 N N . MET A 1 84 ? 9.944 -0.207 -6.102 1.00 92.31 84 MET A N 1
ATOM 644 C CA . MET A 1 84 ? 9.008 0.229 -5.059 1.00 92.31 84 MET A CA 1
ATOM 645 C C . MET A 1 84 ? 8.876 1.755 -5.025 1.00 92.31 84 MET A C 1
ATOM 647 O O . MET A 1 84 ? 7.761 2.273 -4.959 1.00 92.31 84 MET A O 1
ATOM 651 N N . ALA A 1 85 ? 9.986 2.489 -5.134 1.00 91.81 85 ALA A N 1
ATOM 652 C CA . ALA A 1 85 ? 9.956 3.946 -5.211 1.00 91.81 85 ALA A CA 1
ATOM 653 C C . ALA A 1 85 ? 9.174 4.431 -6.443 1.00 91.81 85 ALA A C 1
ATOM 655 O O . ALA A 1 85 ? 8.311 5.302 -6.318 1.00 91.81 85 ALA A O 1
ATOM 656 N N . THR A 1 86 ? 9.407 3.836 -7.618 1.00 92.44 86 THR A N 1
ATOM 657 C CA . THR A 1 86 ? 8.645 4.135 -8.839 1.00 92.44 86 THR A CA 1
ATOM 658 C C . THR A 1 86 ? 7.161 3.831 -8.657 1.00 92.44 86 THR A C 1
ATOM 660 O O . THR A 1 86 ? 6.330 4.673 -8.987 1.00 92.44 86 THR A O 1
ATOM 663 N N . PHE A 1 87 ? 6.811 2.677 -8.080 1.00 93.75 87 PHE A N 1
ATOM 664 C CA . PHE A 1 87 ? 5.426 2.301 -7.795 1.00 93.75 87 PHE A CA 1
ATOM 665 C C . PHE A 1 87 ? 4.700 3.368 -6.970 1.00 93.75 87 PHE A C 1
ATOM 667 O O . PHE A 1 87 ? 3.641 3.847 -7.388 1.00 93.75 87 PHE A O 1
ATOM 674 N N . TYR A 1 88 ? 5.270 3.786 -5.837 1.00 92.19 88 TYR A N 1
ATOM 675 C CA . TYR A 1 88 ? 4.638 4.800 -4.992 1.00 92.19 88 TYR A CA 1
ATOM 676 C C . TYR A 1 88 ? 4.606 6.177 -5.654 1.00 92.19 88 TYR A C 1
ATOM 678 O O . TYR A 1 88 ? 3.580 6.853 -5.589 1.00 92.19 88 TYR A O 1
ATOM 686 N N . ASN A 1 89 ? 5.686 6.588 -6.324 1.00 91.88 89 ASN A N 1
ATOM 687 C CA . ASN A 1 89 ? 5.762 7.900 -6.966 1.00 91.88 89 ASN A CA 1
ATOM 688 C C . ASN A 1 89 ? 4.757 8.043 -8.112 1.00 91.88 89 ASN A C 1
ATOM 690 O O . ASN A 1 89 ? 4.056 9.053 -8.165 1.00 91.88 89 ASN A O 1
ATOM 694 N N . THR A 1 90 ? 4.619 7.027 -8.971 1.00 92.06 90 THR A N 1
ATOM 695 C CA . THR A 1 90 ? 3.647 7.033 -10.077 1.00 92.06 90 THR A CA 1
ATOM 696 C C . THR A 1 90 ? 2.218 7.224 -9.569 1.00 92.06 90 THR A C 1
ATOM 698 O O . THR A 1 90 ? 1.413 7.897 -10.205 1.00 92.06 90 THR A O 1
ATOM 701 N N . GLN A 1 91 ? 1.894 6.666 -8.401 1.00 91.50 91 GLN A N 1
ATOM 702 C CA . GLN A 1 91 ? 0.533 6.645 -7.863 1.00 91.50 91 GLN A CA 1
ATOM 703 C C . GLN A 1 91 ? 0.239 7.729 -6.826 1.00 91.50 91 GLN A C 1
ATOM 705 O O . GLN A 1 91 ? -0.922 7.919 -6.468 1.00 91.50 91 GLN A O 1
ATOM 710 N N . LYS A 1 92 ? 1.260 8.460 -6.366 1.00 91.25 92 LYS A N 1
ATOM 711 C CA . LYS A 1 92 ? 1.207 9.366 -5.209 1.00 91.25 92 LYS A CA 1
ATOM 712 C C . LYS A 1 92 ? -0.005 10.297 -5.194 1.00 91.25 92 LYS A C 1
ATOM 714 O O . LYS A 1 92 ? -0.621 10.455 -4.149 1.00 91.25 92 LYS A O 1
ATOM 719 N N . VAL A 1 93 ? -0.352 10.888 -6.337 1.00 91.44 93 VAL A N 1
ATOM 720 C CA . VAL A 1 93 ? -1.446 11.871 -6.450 1.00 91.44 93 VAL A CA 1
ATOM 721 C C . VAL A 1 93 ? -2.847 11.265 -6.304 1.00 91.44 93 VAL A C 1
ATOM 723 O O . VAL A 1 93 ? -3.793 11.993 -6.027 1.00 91.44 93 VAL A O 1
ATOM 726 N N . PHE A 1 94 ? -2.981 9.949 -6.475 1.00 92.25 94 PHE A N 1
ATOM 727 C CA . PHE A 1 94 ? -4.245 9.215 -6.349 1.00 92.25 94 PHE A CA 1
ATOM 728 C C . PHE A 1 94 ? -4.280 8.302 -5.119 1.00 92.25 94 PHE A C 1
ATOM 730 O O . PHE A 1 94 ? -5.326 7.735 -4.802 1.00 92.25 94 PHE A O 1
ATOM 737 N N . THR A 1 95 ? -3.150 8.139 -4.428 1.00 92.31 95 THR A N 1
ATOM 738 C CA . THR A 1 95 ? -3.048 7.331 -3.213 1.00 92.31 95 THR A CA 1
ATOM 739 C C . THR A 1 95 ? -3.870 7.956 -2.092 1.00 92.31 95 THR A C 1
ATOM 741 O O . THR A 1 95 ? -3.647 9.089 -1.679 1.00 92.31 95 THR A O 1
ATOM 744 N N . THR A 1 96 ? -4.792 7.164 -1.562 1.00 91.62 96 THR A N 1
ATOM 745 C CA . THR A 1 96 ? -5.622 7.483 -0.392 1.00 91.62 96 THR A CA 1
ATOM 746 C C . THR A 1 96 ? -5.300 6.595 0.807 1.00 91.62 96 THR A C 1
ATOM 748 O O . THR A 1 96 ? -5.691 6.913 1.926 1.00 91.62 96 THR A O 1
ATOM 751 N N . GLY A 1 97 ? -4.559 5.506 0.592 1.00 92.88 97 GLY A N 1
ATOM 752 C CA . GLY A 1 97 ? -4.177 4.563 1.633 1.00 92.88 97 GLY A CA 1
ATOM 753 C C . GLY A 1 97 ? -3.378 3.386 1.094 1.00 92.88 97 GLY A C 1
ATOM 754 O O . GLY A 1 97 ? -2.877 3.423 -0.027 1.00 92.88 97 GLY A O 1
ATOM 755 N N . ALA A 1 98 ? -3.282 2.324 1.882 1.00 92.88 98 ALA A N 1
ATOM 756 C CA . ALA A 1 98 ? -2.643 1.065 1.523 1.00 92.88 98 ALA A CA 1
ATOM 757 C C . ALA A 1 98 ? -3.393 -0.114 2.152 1.00 92.88 98 ALA A C 1
ATOM 759 O O . ALA A 1 98 ? -4.184 0.059 3.078 1.00 92.88 98 ALA A O 1
ATOM 760 N N . TYR A 1 99 ? -3.156 -1.329 1.658 1.00 91.88 99 TYR A N 1
ATOM 761 C CA . TYR A 1 99 ? -3.818 -2.525 2.169 1.00 91.88 99 TYR A CA 1
ATOM 762 C C . TYR A 1 99 ? -2.853 -3.376 2.999 1.00 91.88 99 TYR A C 1
ATOM 764 O O . TYR A 1 99 ? -1.868 -3.899 2.480 1.00 91.88 99 TYR A O 1
ATOM 772 N N . ILE A 1 100 ? -3.148 -3.527 4.295 1.00 91.19 100 ILE A N 1
ATOM 773 C CA . ILE A 1 100 ? -2.229 -4.134 5.275 1.00 91.19 100 ILE A CA 1
ATOM 774 C C . ILE A 1 100 ? -1.836 -5.581 4.945 1.00 91.19 100 ILE A C 1
ATOM 776 O O . ILE A 1 100 ? -0.731 -6.003 5.261 1.00 91.19 100 ILE A O 1
ATOM 780 N N . ASN A 1 101 ? -2.687 -6.332 4.240 1.00 90.12 101 ASN A N 1
ATOM 781 C CA . ASN A 1 101 ? -2.371 -7.70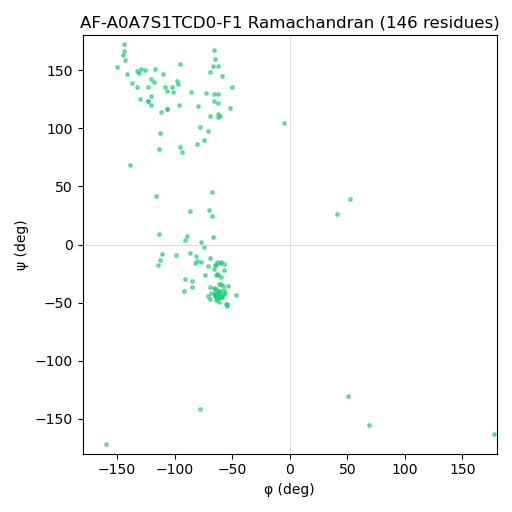7 3.836 1.00 90.12 101 ASN A CA 1
ATOM 782 C C . ASN A 1 101 ? -1.255 -7.792 2.774 1.00 90.12 101 ASN A C 1
ATOM 784 O O . ASN A 1 101 ? -0.728 -8.874 2.533 1.00 90.12 101 ASN A O 1
ATOM 788 N N . TYR A 1 102 ? -0.874 -6.663 2.170 1.00 90.12 102 TYR A N 1
ATOM 789 C CA . TYR A 1 102 ? 0.320 -6.512 1.330 1.00 90.12 102 TYR A CA 1
ATOM 790 C C . TYR A 1 102 ? 1.298 -5.522 1.967 1.00 90.12 102 TYR A C 1
ATOM 792 O O . TYR A 1 102 ? 1.846 -4.645 1.296 1.00 90.12 102 TYR A O 1
ATOM 800 N N . ALA A 1 103 ? 1.450 -5.647 3.284 1.00 87.50 103 ALA A N 1
ATOM 801 C CA . ALA A 1 103 ? 2.330 -4.841 4.100 1.00 87.50 103 ALA A CA 1
ATOM 802 C C . ALA A 1 103 ? 3.753 -4.773 3.520 1.00 87.50 103 ALA A C 1
ATOM 804 O O . ALA A 1 103 ? 4.341 -5.774 3.106 1.00 87.50 103 ALA A O 1
ATOM 805 N N . SER A 1 104 ? 4.295 -3.565 3.530 1.00 87.44 104 SER A N 1
ATOM 806 C CA . SER A 1 104 ? 5.600 -3.188 3.014 1.00 87.44 104 SER A CA 1
ATOM 807 C C . SER A 1 104 ? 6.279 -2.249 4.004 1.00 87.44 104 SER A C 1
ATOM 809 O O . SER A 1 104 ? 5.646 -1.333 4.532 1.00 87.44 104 SER A O 1
ATOM 811 N N . ASP A 1 105 ? 7.577 -2.451 4.200 1.00 84.19 105 ASP A N 1
ATOM 812 C CA . ASP A 1 105 ? 8.497 -1.543 4.889 1.00 84.19 105 ASP A CA 1
ATOM 813 C C . ASP A 1 105 ? 8.667 -0.202 4.152 1.00 84.19 105 ASP A C 1
ATOM 815 O O . ASP A 1 105 ? 9.070 0.792 4.749 1.00 84.19 105 ASP A O 1
ATOM 819 N N . TYR A 1 106 ? 8.286 -0.149 2.874 1.00 82.25 106 TYR A N 1
ATOM 820 C CA . TYR A 1 106 ? 8.296 1.062 2.053 1.00 82.25 106 TYR A CA 1
ATOM 821 C C . TYR A 1 106 ? 7.016 1.911 2.174 1.00 82.25 106 TYR A C 1
ATOM 823 O O . TYR A 1 106 ? 6.955 3.006 1.613 1.00 82.25 106 TYR A O 1
ATOM 831 N N . THR A 1 107 ? 5.973 1.430 2.860 1.00 84.56 107 THR A N 1
ATOM 832 C CA . THR A 1 107 ? 4.722 2.183 3.050 1.00 84.56 107 THR A CA 1
ATOM 833 C C . THR A 1 107 ? 4.714 2.883 4.402 1.00 84.56 107 THR A C 1
ATOM 835 O O . THR A 1 107 ? 5.021 2.278 5.427 1.00 84.56 107 THR A O 1
ATOM 838 N N . ASN A 1 108 ? 4.249 4.133 4.442 1.00 82.38 108 ASN A N 1
ATOM 839 C CA . ASN A 1 108 ? 3.934 4.778 5.713 1.00 82.38 108 ASN A CA 1
ATOM 840 C C . ASN A 1 108 ? 2.811 4.006 6.435 1.00 82.38 108 ASN A C 1
ATOM 842 O O . ASN A 1 108 ? 1.715 3.862 5.894 1.00 82.38 108 ASN A O 1
ATOM 846 N N . LYS A 1 109 ? 3.076 3.536 7.662 1.00 81.44 109 LYS A N 1
ATOM 847 C CA . LYS A 1 109 ? 2.164 2.689 8.450 1.00 81.44 109 LYS A CA 1
ATOM 848 C C . LYS A 1 109 ? 0.763 3.284 8.606 1.00 81.44 109 LYS A C 1
ATOM 850 O O . LYS A 1 109 ? -0.217 2.541 8.606 1.00 81.44 109 LYS A O 1
ATOM 855 N N . SER A 1 110 ? 0.645 4.608 8.724 1.00 82.06 110 SER A N 1
ATOM 856 C CA . SER A 1 110 ? -0.654 5.268 8.907 1.00 82.06 110 SER A CA 1
ATOM 857 C C . SER A 1 110 ? -1.586 5.083 7.703 1.00 82.06 110 SER A C 1
ATOM 859 O O . SER A 1 110 ? -2.807 5.044 7.866 1.00 82.06 110 SER A O 1
ATOM 861 N N . LEU A 1 111 ? -1.027 4.871 6.504 1.00 88.81 111 LEU A N 1
ATOM 862 C CA . LEU A 1 111 ? -1.794 4.660 5.275 1.00 88.81 111 LEU A CA 1
ATOM 863 C C . LEU A 1 111 ? -2.600 3.361 5.28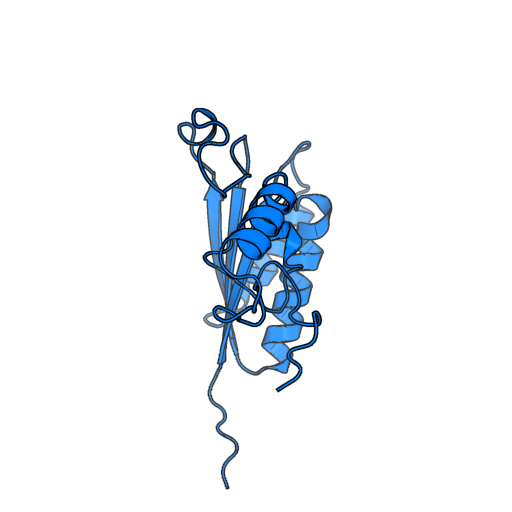7 1.00 88.81 111 LEU A C 1
ATOM 865 O O . LEU A 1 111 ? -3.561 3.259 4.533 1.00 88.81 111 LEU A O 1
ATOM 869 N N . TYR A 1 112 ? -2.253 2.376 6.116 1.00 90.94 112 TYR A N 1
ATOM 870 C CA . TYR A 1 112 ? -3.006 1.120 6.182 1.00 90.94 112 TYR A CA 1
ATOM 871 C C . TYR A 1 112 ? -4.358 1.249 6.874 1.00 90.94 112 TYR A C 1
ATOM 873 O O . TYR A 1 112 ? -5.264 0.456 6.622 1.00 90.94 112 TYR A O 1
ATOM 881 N N . TRP A 1 113 ? -4.479 2.228 7.764 1.00 89.50 113 TRP A N 1
ATOM 882 C CA . TRP A 1 113 ? -5.563 2.274 8.738 1.00 89.50 113 TRP A CA 1
ATOM 883 C C . TRP A 1 113 ? -6.499 3.459 8.519 1.00 89.50 113 TRP A C 1
ATOM 885 O O . TRP A 1 113 ? -7.623 3.437 9.013 1.00 89.50 113 TRP A O 1
ATOM 895 N N . GLY A 1 114 ? -6.070 4.479 7.766 1.00 88.19 114 GLY A N 1
ATOM 896 C CA . GLY A 1 114 ? -6.900 5.636 7.430 1.00 88.19 114 GLY A CA 1
ATOM 897 C C . GLY A 1 114 ? -7.545 6.257 8.673 1.00 88.19 114 GLY A C 1
ATOM 898 O O . GLY A 1 114 ? -6.884 6.474 9.689 1.00 88.19 114 GLY A O 1
ATOM 899 N N . SER A 1 115 ? -8.857 6.492 8.616 1.00 88.31 115 SER A N 1
ATOM 900 C CA . SER A 1 115 ? -9.627 7.036 9.743 1.00 88.31 115 SER A CA 1
ATOM 901 C C . SER A 1 115 ? -9.698 6.112 10.965 1.00 88.31 115 SER A C 1
ATOM 903 O O . SER A 1 115 ? -10.002 6.586 12.054 1.00 88.31 115 SER A O 1
ATOM 905 N N . SER A 1 116 ? -9.413 4.815 10.823 1.00 89.81 116 SER A N 1
ATOM 906 C CA . SER A 1 116 ? -9.431 3.851 11.933 1.00 89.81 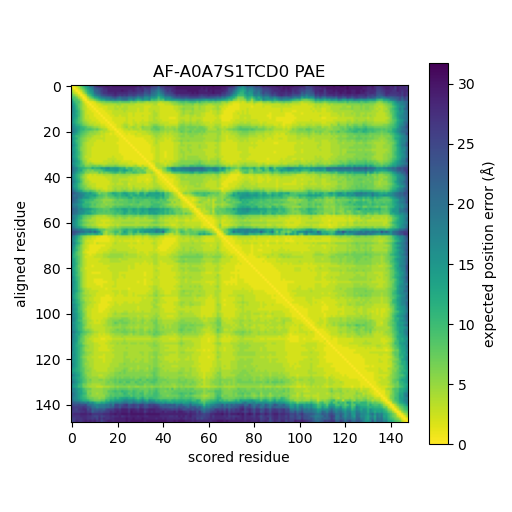116 SER A CA 1
ATOM 907 C C . SER A 1 116 ? -8.152 3.876 12.776 1.00 89.81 116 SER A C 1
ATOM 909 O O . SER A 1 116 ? -8.120 3.260 13.839 1.00 89.81 116 SER A O 1
ATOM 911 N N . TYR A 1 117 ? -7.099 4.579 12.340 1.00 88.88 117 TYR A N 1
ATOM 912 C CA . TYR A 1 117 ? -5.792 4.563 13.004 1.00 88.88 117 TYR A CA 1
ATOM 913 C C . TYR A 1 117 ? -5.856 4.933 14.492 1.00 88.88 117 TYR A C 1
ATOM 915 O O . TYR A 1 117 ? -5.342 4.195 15.327 1.00 88.88 117 TYR A O 1
ATOM 923 N N . SER A 1 118 ? -6.502 6.052 14.835 1.00 87.69 118 SER A N 1
ATOM 924 C CA . SER A 1 118 ? -6.546 6.564 16.214 1.00 87.69 118 SER A CA 1
ATOM 925 C C . SER A 1 118 ? -7.249 5.600 17.170 1.00 87.69 118 SER A C 1
ATOM 927 O O . SER A 1 118 ? -6.745 5.331 18.258 1.00 87.69 118 SER A O 1
ATOM 929 N N . GLN A 1 119 ? -8.379 5.031 16.746 1.00 88.94 119 GLN A N 1
ATOM 930 C CA . GLN A 1 119 ? -9.124 4.052 17.533 1.00 88.94 119 GLN A CA 1
ATOM 931 C C . GLN A 1 119 ? -8.318 2.763 17.738 1.00 88.94 119 GLN A C 1
ATOM 933 O O . GLN A 1 119 ? -8.298 2.216 18.839 1.00 88.94 119 GLN A O 1
ATOM 938 N N . LEU A 1 120 ? -7.630 2.283 16.697 1.00 90.19 120 LEU A N 1
ATOM 939 C CA . LEU A 1 120 ? -6.804 1.079 16.787 1.00 90.19 120 LEU A CA 1
ATOM 940 C C . LEU A 1 120 ? -5.562 1.294 17.659 1.00 90.19 120 LEU A C 1
ATOM 942 O O . LEU A 1 120 ? -5.180 0.389 18.397 1.00 90.19 120 LEU A O 1
ATOM 946 N N . ALA A 1 121 ? -4.953 2.480 17.606 1.00 88.56 121 ALA A N 1
ATOM 947 C CA . ALA A 1 121 ? -3.854 2.844 18.491 1.00 88.56 121 ALA A CA 1
ATOM 948 C C . ALA A 1 121 ? -4.309 2.837 19.960 1.00 88.56 121 ALA A C 1
ATOM 950 O O . ALA A 1 121 ? -3.702 2.152 20.776 1.00 88.56 121 ALA A O 1
ATOM 951 N N . ALA A 1 122 ? -5.431 3.487 20.285 1.00 89.56 122 ALA A N 1
ATOM 952 C CA . ALA A 1 122 ? -5.979 3.466 21.644 1.00 89.56 122 ALA A CA 1
ATOM 953 C C . ALA A 1 122 ? -6.275 2.035 22.132 1.00 89.56 122 ALA A C 1
ATOM 955 O O . ALA A 1 122 ? -5.929 1.669 23.255 1.00 89.56 122 ALA A O 1
ATOM 956 N N . LEU A 1 123 ? -6.846 1.191 21.264 1.00 91.81 123 LEU A N 1
ATOM 957 C CA . LEU A 1 123 ? -7.108 -0.211 21.588 1.00 91.81 123 LEU A CA 1
ATOM 958 C C . LEU A 1 123 ? -5.812 -1.003 21.830 1.00 91.81 123 LEU A C 1
ATOM 960 O O . LEU A 1 123 ? -5.762 -1.838 22.731 1.00 91.81 123 LEU A O 1
ATOM 964 N N . LYS A 1 124 ? -4.752 -0.735 21.056 1.00 90.75 124 LYS A N 1
ATOM 965 C CA . LYS A 1 124 ? -3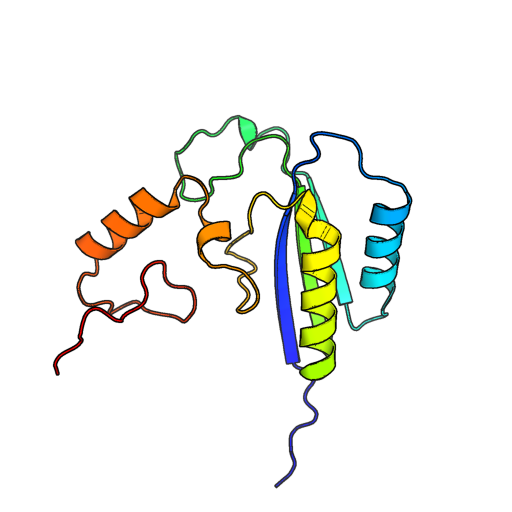.440 -1.368 21.239 1.00 90.75 124 LYS A CA 1
ATOM 966 C C . LYS A 1 124 ? -2.821 -1.006 22.589 1.00 90.75 124 LYS A C 1
ATOM 968 O O . LYS A 1 124 ? -2.288 -1.899 23.239 1.00 90.75 124 LYS A O 1
ATOM 973 N N . GLU A 1 125 ? -2.910 0.254 23.014 1.00 90.62 125 GLU A N 1
ATOM 974 C CA . GLU A 1 125 ? -2.426 0.684 24.335 1.00 90.62 125 GLU A CA 1
ATOM 975 C C . GLU A 1 125 ? -3.226 0.049 25.474 1.00 90.62 125 GLU A C 1
ATOM 977 O O . GLU A 1 125 ? -2.651 -0.323 26.491 1.00 90.62 125 GLU A O 1
ATOM 982 N N . GLN A 1 126 ? -4.538 -0.114 25.297 1.00 93.56 126 GLN A N 1
ATOM 983 C CA . GLN A 1 126 ? -5.399 -0.725 26.305 1.00 93.56 126 GLN A CA 1
ATOM 984 C C . GLN A 1 126 ? -5.156 -2.234 26.454 1.00 93.56 126 GLN A C 1
ATOM 986 O O . GLN A 1 126 ? -5.140 -2.745 27.571 1.00 93.56 126 GLN A O 1
ATOM 991 N N . LEU A 1 127 ? -5.024 -2.955 25.336 1.00 93.69 127 LEU A N 1
ATOM 992 C CA . LEU A 1 127 ? -4.967 -4.422 25.332 1.00 93.69 127 LEU A CA 1
ATOM 993 C C . LEU A 1 127 ? -3.549 -4.986 25.432 1.00 93.69 127 LEU A C 1
ATOM 995 O O . LEU A 1 127 ? -3.367 -6.085 25.945 1.00 93.69 127 LEU A O 1
ATOM 999 N N . ASP A 1 128 ? -2.552 -4.265 24.926 1.00 92.12 128 ASP A N 1
ATOM 1000 C CA . ASP A 1 128 ? -1.149 -4.669 24.982 1.00 92.12 128 ASP A CA 1
ATOM 1001 C C . ASP A 1 128 ? -0.265 -3.449 25.304 1.00 92.12 128 ASP A C 1
ATOM 1003 O O . ASP A 1 128 ? 0.490 -2.979 24.440 1.00 92.12 128 ASP A O 1
ATOM 1007 N N . PRO A 1 129 ? -0.374 -2.913 26.539 1.00 89.56 129 PRO A N 1
ATOM 1008 C CA . PRO A 1 129 ? 0.361 -1.725 26.981 1.00 89.56 129 PRO A CA 1
ATOM 1009 C C . PRO A 1 129 ? 1.881 -1.918 26.971 1.00 89.56 129 PRO A C 1
ATOM 1011 O O . PRO A 1 129 ? 2.619 -0.952 26.799 1.00 89.56 129 PRO A O 1
ATOM 1014 N N . ASN A 1 130 ? 2.347 -3.163 27.106 1.00 88.88 130 ASN A N 1
ATOM 1015 C CA . ASN A 1 130 ? 3.770 -3.508 27.155 1.00 88.88 130 ASN A CA 1
ATOM 1016 C C . ASN A 1 130 ? 4.361 -3.818 25.771 1.00 88.88 130 ASN A C 1
ATOM 1018 O O . ASN A 1 130 ? 5.519 -4.211 25.678 1.00 88.88 130 ASN A O 1
ATOM 1022 N N . ASN A 1 131 ? 3.577 -3.670 24.695 1.00 87.12 131 ASN A N 1
ATOM 1023 C CA . ASN A 1 131 ? 4.001 -3.989 23.330 1.00 87.12 131 ASN A CA 1
ATOM 1024 C C . ASN A 1 131 ? 4.578 -5.404 23.167 1.00 87.12 131 ASN A C 1
ATOM 1026 O O . ASN A 1 131 ? 5.516 -5.609 22.397 1.00 87.12 131 ASN A O 1
ATOM 1030 N N . PHE A 1 132 ? 3.986 -6.388 23.844 1.00 89.31 132 PHE A N 1
ATOM 1031 C CA . PHE A 1 132 ? 4.374 -7.785 23.699 1.00 89.31 132 PHE A CA 1
ATOM 1032 C C . PHE A 1 132 ? 4.184 -8.276 22.254 1.00 89.31 132 PHE A C 1
ATOM 1034 O O . PHE A 1 132 ? 5.038 -8.974 21.708 1.00 89.31 132 PHE A O 1
ATOM 1041 N N . PHE A 1 133 ? 3.095 -7.864 21.594 1.00 88.25 133 PHE A N 1
ATOM 1042 C CA . PHE A 1 133 ? 2.827 -8.176 20.190 1.00 88.25 133 PHE A CA 1
ATOM 1043 C C . PHE A 1 133 ? 3.298 -7.039 19.278 1.00 88.25 133 PHE A C 1
ATOM 1045 O O . PHE A 1 133 ? 2.521 -6.174 18.853 1.00 88.25 133 PHE A O 1
ATOM 1052 N N . ILE A 1 134 ? 4.591 -7.056 18.952 1.00 86.81 134 ILE A N 1
ATOM 1053 C CA . ILE A 1 134 ? 5.238 -6.045 18.112 1.00 86.81 134 ILE A CA 1
ATOM 1054 C C . ILE A 1 134 ? 5.863 -6.638 16.844 1.00 86.81 134 ILE A C 1
ATOM 1056 O O . ILE A 1 134 ? 6.428 -7.729 16.835 1.00 86.81 134 ILE A O 1
ATOM 1060 N N . ASN A 1 135 ? 5.765 -5.889 15.749 1.00 84.50 135 ASN A N 1
ATOM 1061 C CA . ASN A 1 135 ? 6.508 -6.090 14.516 1.00 84.50 135 ASN A CA 1
ATOM 1062 C C . ASN A 1 135 ? 6.849 -4.714 13.899 1.00 84.50 135 ASN A C 1
ATOM 1064 O O . ASN A 1 135 ? 6.343 -3.688 14.369 1.00 84.50 135 ASN A O 1
ATOM 1068 N N . PRO A 1 136 ? 7.670 -4.654 12.833 1.00 81.75 136 PRO A N 1
ATOM 1069 C CA . PRO A 1 136 ? 8.075 -3.387 12.225 1.00 81.75 136 PRO A CA 1
ATOM 1070 C C . PRO A 1 136 ? 6.934 -2.485 11.740 1.00 81.75 136 PRO A C 1
ATOM 1072 O O . PRO A 1 136 ? 7.178 -1.305 11.530 1.00 81.75 136 PRO A O 1
ATOM 1075 N N . LEU A 1 137 ? 5.710 -2.994 11.571 1.00 79.12 137 LEU A N 1
ATOM 1076 C CA . LEU A 1 137 ? 4.519 -2.282 11.091 1.00 79.12 137 LEU A CA 1
ATOM 1077 C C . LEU A 1 137 ? 3.415 -2.135 12.156 1.00 79.12 137 LEU A C 1
ATOM 1079 O O . LEU A 1 137 ? 2.315 -1.687 11.829 1.00 79.12 137 LEU A O 1
ATOM 1083 N N . THR A 1 138 ? 3.687 -2.477 13.420 1.00 81.81 138 THR A N 1
ATOM 1084 C CA . THR A 1 138 ? 2.744 -2.259 14.527 1.00 81.81 138 THR A CA 1
ATOM 1085 C C . THR A 1 138 ? 2.386 -0.770 14.658 1.00 81.81 138 THR A C 1
ATOM 1087 O O . THR A 1 138 ? 3.214 0.106 14.405 1.00 81.81 138 THR A O 1
ATOM 1090 N N . LEU A 1 139 ? 1.128 -0.505 15.037 1.00 74.88 139 LEU A N 1
ATOM 1091 C CA . LEU A 1 139 ? 0.474 0.814 15.113 1.00 74.88 139 LEU A CA 1
ATOM 1092 C C . LEU A 1 139 ? 1.167 1.840 16.019 1.00 74.88 139 LEU A C 1
ATOM 1094 O O . LEU A 1 139 ? 0.927 3.032 15.875 1.00 74.88 139 LEU A O 1
ATOM 1098 N N . ILE A 1 140 ? 1.973 1.386 16.972 1.00 70.75 140 ILE A N 1
ATOM 1099 C CA . ILE A 1 140 ? 2.652 2.229 17.952 1.00 70.75 140 ILE A CA 1
ATOM 1100 C C . ILE A 1 140 ? 4.113 1.810 17.933 1.00 70.75 140 ILE A C 1
ATOM 1102 O O . ILE A 1 140 ? 4.414 0.622 18.072 1.00 70.75 140 ILE A O 1
ATOM 1106 N N . ASP A 1 141 ? 5.011 2.770 17.720 1.00 60.06 141 ASP A N 1
ATOM 1107 C CA . ASP A 1 141 ? 6.438 2.512 17.861 1.00 60.06 141 ASP A CA 1
ATOM 1108 C C . ASP A 1 141 ? 6.727 2.212 19.336 1.00 60.06 141 ASP A C 1
ATOM 1110 O O . ASP A 1 141 ? 6.305 2.943 20.233 1.00 60.06 141 ASP A O 1
ATOM 1114 N N . GLY A 1 142 ? 7.429 1.107 19.590 1.00 50.66 142 GLY A N 1
ATOM 1115 C CA . GLY A 1 142 ? 7.720 0.583 20.928 1.00 50.66 142 GLY A CA 1
ATOM 1116 C C . GLY A 1 142 ? 8.661 1.446 21.778 1.00 50.66 142 GLY A C 1
ATOM 1117 O O . GLY A 1 142 ? 9.313 0.919 22.667 1.00 50.66 142 GLY A O 1
ATOM 1118 N N . SER A 1 143 ? 8.761 2.754 21.522 1.00 46.53 143 SER A N 1
ATOM 1119 C CA . SER A 1 143 ? 9.601 3.694 22.276 1.00 46.53 143 SER A CA 1
ATOM 1120 C C . SER A 1 143 ? 9.017 4.098 23.634 1.00 46.53 143 SER A C 1
ATOM 1122 O O . SER A 1 143 ? 9.638 4.876 24.355 1.00 46.53 143 SER A O 1
ATOM 1124 N N . LYS A 1 144 ? 7.861 3.552 24.036 1.00 44.69 144 LYS A N 1
ATOM 1125 C CA . LYS A 1 144 ? 7.480 3.525 25.453 1.00 44.69 144 LYS A CA 1
ATOM 1126 C C . LYS A 1 144 ? 8.329 2.452 26.142 1.00 44.69 144 LYS A C 1
ATOM 1128 O O . LYS A 1 144 ? 7.957 1.285 26.130 1.00 44.69 144 LYS A O 1
ATOM 1133 N N . ASN A 1 145 ? 9.493 2.891 26.629 1.00 40.94 145 ASN A N 1
ATOM 1134 C CA . ASN A 1 145 ? 10.457 2.219 27.504 1.00 40.94 145 ASN A CA 1
ATOM 1135 C C . ASN A 1 145 ? 10.002 0.849 28.019 1.00 40.94 145 ASN A C 1
ATOM 1137 O O . ASN A 1 145 ? 9.202 0.753 2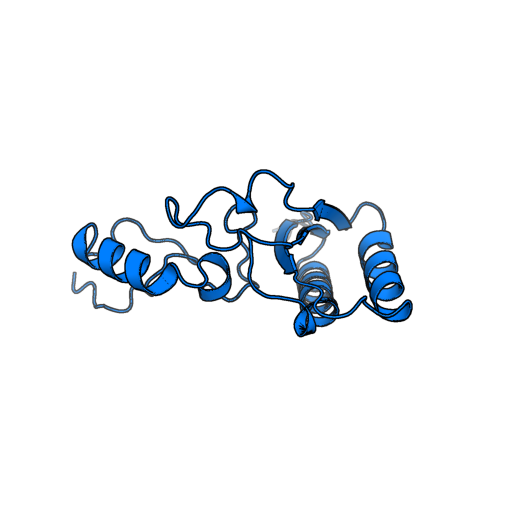8.950 1.00 40.94 145 ASN A O 1
ATOM 1141 N N . VAL A 1 146 ? 10.578 -0.206 27.448 1.00 37.28 146 VAL A N 1
ATOM 1142 C CA . VAL A 1 146 ? 10.729 -1.461 28.177 1.00 37.28 146 VAL A CA 1
ATOM 1143 C C . VAL A 1 146 ? 11.965 -1.274 29.055 1.00 37.28 146 VAL A C 1
ATOM 1145 O O . VAL A 1 146 ? 13.079 -1.572 28.631 1.00 37.28 146 VAL A O 1
ATOM 1148 N N . ASP A 1 147 ? 11.773 -0.704 30.242 1.00 36.94 147 ASP A N 1
ATOM 1149 C CA . ASP A 1 147 ? 12.749 -0.851 31.320 1.00 36.94 147 ASP A CA 1
ATOM 1150 C C . ASP A 1 147 ? 12.651 -2.315 31.785 1.00 36.94 147 ASP A C 1
ATOM 1152 O O . ASP A 1 147 ? 11.718 -2.683 32.504 1.00 36.94 147 ASP A O 1
ATOM 1156 N N . VAL A 1 148 ? 13.552 -3.167 31.279 1.00 37.97 148 VAL A N 1
ATOM 1157 C CA . VAL A 1 148 ? 13.843 -4.486 31.870 1.00 37.97 148 VAL A CA 1
ATOM 1158 C C . VAL A 1 148 ? 14.944 -4.315 32.901 1.00 37.97 148 VAL A C 1
ATOM 1160 O O . VAL A 1 148 ? 15.972 -3.697 32.541 1.00 37.97 148 VAL A O 1
#

InterPro domains:
  IPR012951 Berberine/berberine-like [PF08031] (98-136)
  IPR016169 FAD-binding, type PCMH, subdomain 2 [G3DSA:3.30.465.10] (109-136)

Solvent-accessible surface area (backbone atoms only — not comparable to full-atom values): 8833 Å² total; per-residue (Å²): 130,85,80,76,87,64,64,44,77,48,44,36,44,34,26,32,44,67,95,57,84,77,55,72,68,55,55,49,55,50,48,60,59,44,60,59,51,99,31,30,50,68,48,78,40,73,60,53,88,64,50,51,73,50,72,81,90,53,65,68,56,86,37,64,82,30,30,41,39,34,39,39,36,47,35,52,71,70,58,41,52,52,52,52,52,50,56,50,61,76,41,51,94,33,51,73,29,27,48,64,95,36,60,37,95,89,52,67,64,65,33,39,21,51,87,38,39,66,61,51,39,54,49,43,50,73,76,42,69,81,51,80,87,68,59,101,72,46,87,63,76,76,78,72,74,80,85,125